Protein AF-A0A2G9SBC4-F1 (afdb_monomer)

Foldseek 3Di:
DDDDDDDDDPDDDDDDDDDDDDPVVVVVVVLVVLVVLCVDPVLVVVLVVLVVVPCLPPPPPDPNVPVPVSNVVSLVVSQVVVCVRVVPDDSVNSVVVVVVVVVVCVVVVVVVVVVVVVVPDDD

InterPro domains:
  IPR006578 MADF domain [PF10545] (47-113)
  IPR006578 MADF domain [PS51029] (46-123)

Radius of gyration: 22.28 Å; Cα contacts (8 Å, |Δi|>4): 39; chains: 1; bounding box: 57×29×60 Å

Mean predicted aligned error: 12.63 Å

pLDDT: mean 78.26, std 22.01, range [29.55, 97.5]

Secondary structure (DSSP, 8-state):
-------------------PPPHHHHHHHHHHHHHHHTT-HHHHHHHHHHHHH-HHHH-TTSGGGG-HHHHHHHHHHHHHHHHTT-TT--HHHHHHHHHHHHHHHHHHHHHHHHHHHHTT---

Solvent-accessible surface area (backbone atoms only — not comparable to full-atom values): 7658 Å² total; per-residue (Å²): 133,90,84,84,88,75,85,82,83,79,79,79,80,80,81,95,73,98,72,85,77,54,73,65,59,54,47,53,55,47,56,55,54,61,57,55,65,70,61,40,63,68,61,46,50,53,49,50,54,59,53,62,71,46,41,40,76,77,38,81,85,37,87,53,35,80,38,65,64,62,39,48,55,53,51,50,56,52,46,56,59,47,29,77,79,38,73,83,65,44,72,69,56,53,53,51,50,53,52,50,52,53,52,53,52,53,50,54,52,49,50,52,54,50,53,61,60,64,72,70,73,84,131

Sequence (123 aa):
MRSVYNANKHVLNVCSVHKGKTNAEVASIRNYENMNEFKDHEFMSHFIDKYREMRNLWEVKHSLYYNKQVRKEMLERLLEFVQTWIPEATMKILESRIGILRNMYRREHKKIQASLRSGASAD

Nearest PDB structures (foldseek):
  5wzx-assembly1_A  TM=4.445E-01  e=7.329E-01  Homo sapiens
  6s5k-assembly1_A  TM=5.008E-01  e=4.520E+00  Homo sapiens
  7lot-assembly1_B-2  TM=5.687E-01  e=5.456E+00  Homo sapiens
  5x11-assembly4_H  TM=2.232E-01  e=5.809E+00  Bacillus spizizenii str. W23

Organism: Aquarana catesbeiana (NCBI:txid8400)

Structure (mmCIF, N/CA/C/O backbone):
data_AF-A0A2G9SBC4-F1
#
_entry.id   AF-A0A2G9SBC4-F1
#
loop_
_atom_site.group_PDB
_atom_site.id
_atom_site.type_symbol
_atom_site.label_atom_id
_atom_site.label_alt_id
_atom_site.label_comp_id
_atom_site.label_asym_id
_atom_site.label_entity_id
_atom_site.label_seq_id
_atom_site.pdbx_PDB_ins_code
_atom_site.Cartn_x
_atom_site.Cartn_y
_atom_site.Cartn_z
_atom_site.occupancy
_atom_site.B_iso_or_equiv
_atom_site.auth_seq_id
_atom_site.auth_comp_id
_atom_site.auth_asym_id
_atom_site.auth_atom_id
_atom_site.pdbx_PDB_model_num
ATOM 1 N N . MET A 1 1 ? 45.427 8.444 38.683 1.00 33.47 1 MET A N 1
ATOM 2 C CA . MET A 1 1 ? 44.632 9.609 39.134 1.00 33.47 1 MET A CA 1
ATOM 3 C C . MET A 1 1 ? 43.414 9.746 38.229 1.00 33.47 1 MET A C 1
ATOM 5 O O . MET A 1 1 ? 43.528 9.443 37.051 1.00 33.47 1 MET A O 1
ATOM 9 N N . ARG A 1 2 ? 42.274 10.106 38.837 1.00 34.69 2 ARG A N 1
ATOM 10 C CA . ARG A 1 2 ? 40.898 10.305 38.317 1.00 34.69 2 ARG A CA 1
ATOM 11 C C . ARG A 1 2 ? 40.849 10.979 36.926 1.00 34.69 2 ARG A C 1
ATOM 13 O O . ARG A 1 2 ? 41.679 11.828 36.652 1.00 34.69 2 ARG A O 1
ATOM 20 N N . SER A 1 3 ? 39.885 10.688 36.048 1.00 31.19 3 SER A N 1
ATOM 21 C CA . SER A 1 3 ? 38.476 11.028 36.279 1.00 31.19 3 SER A CA 1
ATOM 22 C C . SER A 1 3 ? 37.494 10.285 35.368 1.00 31.19 3 SER A C 1
ATOM 24 O O . SER A 1 3 ? 37.718 10.106 34.176 1.00 31.19 3 SER A O 1
ATOM 26 N N . VAL A 1 4 ? 36.375 9.923 35.988 1.00 50.09 4 VAL A N 1
ATOM 27 C CA . VAL A 1 4 ? 35.124 9.412 35.433 1.00 50.09 4 VAL A CA 1
ATOM 28 C C . VAL A 1 4 ? 34.342 10.533 34.730 1.00 50.09 4 VAL A C 1
ATOM 30 O O . VAL A 1 4 ? 34.063 11.565 35.335 1.00 50.09 4 VAL A O 1
ATOM 33 N N . TYR A 1 5 ? 33.941 10.325 33.478 1.00 46.38 5 TYR A N 1
ATOM 34 C CA . TYR A 1 5 ? 32.869 11.095 32.834 1.00 46.38 5 TYR A CA 1
ATOM 35 C C . TYR A 1 5 ? 31.660 10.154 32.750 1.00 46.38 5 TYR A C 1
ATOM 37 O O . TYR A 1 5 ? 31.634 9.238 31.939 1.00 46.38 5 TYR A O 1
ATOM 45 N N . ASN A 1 6 ? 30.877 10.071 33.825 1.00 40.16 6 ASN A N 1
ATOM 46 C CA . ASN A 1 6 ? 29.708 10.896 34.153 1.00 40.16 6 ASN A CA 1
ATOM 47 C C . ASN A 1 6 ? 28.475 10.496 33.326 1.00 40.16 6 ASN A C 1
ATOM 49 O O . ASN A 1 6 ? 28.297 10.898 32.178 1.00 40.16 6 ASN A O 1
ATOM 53 N N . ALA A 1 7 ? 27.634 9.676 33.956 1.00 42.09 7 ALA A N 1
ATOM 54 C CA . ALA A 1 7 ? 26.311 9.315 33.487 1.00 42.09 7 ALA A CA 1
ATOM 55 C C . ALA A 1 7 ? 25.428 10.567 33.390 1.00 42.09 7 ALA A C 1
ATOM 57 O O . ALA A 1 7 ? 25.141 11.213 34.399 1.00 42.09 7 ALA A O 1
ATOM 58 N N . ASN A 1 8 ? 24.929 10.873 32.193 1.00 37.12 8 ASN A N 1
ATOM 59 C CA . ASN A 1 8 ? 23.835 11.824 32.058 1.00 37.12 8 ASN A CA 1
ATOM 60 C C . ASN A 1 8 ? 22.514 11.132 32.400 1.00 37.12 8 ASN A C 1
ATOM 62 O O . ASN A 1 8 ? 21.874 10.479 31.578 1.00 37.12 8 ASN A O 1
ATOM 66 N N . LYS A 1 9 ? 22.143 11.316 33.671 1.00 44.56 9 LYS A N 1
ATOM 67 C CA . LYS A 1 9 ? 20.776 11.349 34.187 1.00 44.56 9 LYS A CA 1
ATOM 68 C C . LYS A 1 9 ? 19.873 12.137 33.232 1.00 44.56 9 LYS A C 1
ATOM 70 O O . LYS A 1 9 ? 19.868 13.362 33.255 1.00 44.56 9 LYS A O 1
ATOM 75 N N . HIS A 1 10 ? 19.024 11.438 32.494 1.00 31.36 10 HIS A N 1
ATOM 76 C CA . HIS A 1 10 ? 17.706 11.973 32.172 1.00 31.36 10 HIS A CA 1
ATOM 77 C C . HIS A 1 10 ? 16.644 10.909 32.442 1.00 31.36 10 HIS A C 1
ATOM 79 O O . HIS A 1 10 ? 15.930 10.440 31.563 1.00 31.36 10 HIS A O 1
ATOM 85 N N . VAL A 1 11 ? 16.577 10.514 33.715 1.00 45.47 11 VAL A N 1
ATOM 86 C CA . VAL A 1 11 ? 15.341 10.013 34.309 1.00 45.47 11 VAL A CA 1
ATOM 87 C C . VAL A 1 11 ? 14.478 11.245 34.590 1.00 45.47 11 VAL A C 1
ATOM 89 O O . VAL A 1 11 ? 14.707 11.949 35.569 1.00 45.47 11 VAL A O 1
ATOM 92 N N . LEU A 1 12 ? 13.502 11.508 33.726 1.00 34.50 12 LEU A N 1
ATOM 93 C CA . LEU A 1 12 ? 12.217 12.061 34.158 1.00 34.50 12 LEU A CA 1
ATOM 94 C C . LEU A 1 12 ? 11.312 10.831 34.300 1.00 34.50 12 LEU A C 1
ATOM 96 O O . LEU A 1 12 ? 10.947 10.214 33.308 1.00 34.50 12 LEU A O 1
ATOM 100 N N . ASN A 1 13 ? 11.261 10.215 35.483 1.00 39.38 13 ASN A N 1
ATOM 101 C CA . ASN A 1 13 ? 10.234 10.446 36.502 1.00 39.38 13 ASN A CA 1
ATOM 102 C C . ASN A 1 13 ? 8.836 10.580 35.896 1.00 39.38 13 ASN A C 1
ATOM 104 O O . ASN A 1 13 ? 8.579 11.604 35.283 1.00 39.38 13 ASN A O 1
ATOM 108 N N . VAL A 1 14 ? 7.946 9.624 36.184 1.00 34.38 14 VAL A N 1
ATOM 109 C CA . VAL A 1 14 ? 6.689 9.925 36.889 1.00 34.38 14 VAL A CA 1
ATOM 110 C C . VAL A 1 14 ? 6.261 8.684 37.687 1.00 34.38 14 VAL A C 1
ATOM 112 O O . VAL A 1 14 ? 5.858 7.665 37.129 1.00 34.38 14 VAL A O 1
ATOM 115 N N . CYS A 1 15 ? 6.345 8.800 39.015 1.00 29.55 15 CYS A N 1
ATOM 116 C CA . CYS A 1 15 ? 5.533 8.048 39.970 1.00 29.55 15 CYS A CA 1
ATOM 117 C C . CYS A 1 15 ? 4.031 8.209 39.678 1.00 29.55 15 CYS A C 1
ATOM 119 O O . CYS A 1 15 ? 3.557 9.300 39.380 1.00 29.55 15 CYS A O 1
ATOM 121 N N . SER A 1 16 ? 3.285 7.120 39.848 1.00 44.75 16 SER A N 1
ATOM 122 C CA . SER A 1 16 ? 1.825 7.015 39.737 1.00 44.75 16 SER A CA 1
ATOM 123 C C . SER A 1 16 ? 1.040 8.16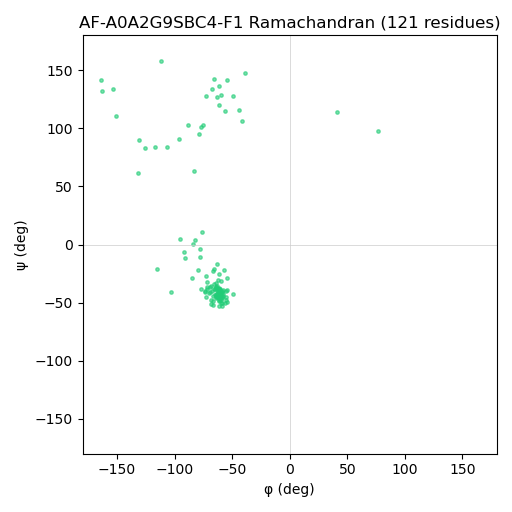0 40.412 1.00 44.75 16 SER A C 1
ATOM 125 O O . SER A 1 16 ? 1.059 8.243 41.634 1.00 44.75 16 SER A O 1
ATOM 127 N N . VAL A 1 17 ? 0.302 8.979 39.639 1.00 35.69 17 VAL A N 1
ATOM 128 C CA . VAL A 1 17 ? -0.922 9.710 40.051 1.00 35.69 17 VAL A CA 1
ATOM 129 C C . VAL A 1 17 ? -1.794 9.959 38.808 1.00 35.69 17 VAL A C 1
ATOM 131 O O . VAL A 1 17 ? -1.314 10.394 37.765 1.00 35.69 17 VAL A O 1
ATOM 134 N N . HIS A 1 18 ? -3.094 9.694 38.927 1.00 44.12 18 HIS A N 1
ATOM 135 C CA . HIS A 1 18 ? -4.115 9.934 37.908 1.00 44.12 18 HIS A CA 1
ATOM 136 C C . HIS A 1 18 ? -4.151 11.408 37.457 1.00 44.12 18 HIS A C 1
ATOM 138 O O . HIS A 1 18 ? -4.543 12.274 38.237 1.00 44.12 18 HIS A O 1
ATOM 144 N N . LYS A 1 19 ? -3.821 11.694 36.190 1.00 39.47 19 LYS A N 1
ATOM 145 C CA . LYS A 1 19 ? -4.308 12.869 35.441 1.00 39.47 19 LYS A CA 1
ATOM 146 C C . LYS A 1 19 ? -4.076 12.665 33.940 1.00 39.47 19 LYS A C 1
ATOM 148 O O . LYS A 1 19 ? -3.023 12.188 33.534 1.00 39.47 19 LYS A O 1
ATOM 153 N N . GLY A 1 20 ? -5.115 12.936 33.150 1.00 47.12 20 GLY A N 1
ATOM 154 C CA . GLY A 1 20 ? -5.268 12.525 31.752 1.00 47.12 20 GLY A CA 1
ATOM 155 C C . GLY A 1 20 ? -4.064 12.815 30.856 1.00 47.12 20 GLY A C 1
ATOM 156 O O . GLY A 1 20 ? -3.594 13.946 30.768 1.00 47.12 20 GLY A O 1
ATOM 157 N N . LYS A 1 21 ? -3.609 11.773 30.156 1.00 43.56 21 LYS A N 1
ATOM 158 C CA . LYS A 1 21 ? -2.636 11.877 29.067 1.00 43.56 21 LYS A CA 1
ATOM 159 C C . LYS A 1 21 ? -3.236 12.738 27.953 1.00 43.56 21 LYS A C 1
ATOM 161 O O . LYS A 1 21 ? -4.404 12.562 27.602 1.00 43.56 21 LYS A O 1
ATOM 166 N N . THR A 1 22 ? -2.453 13.653 27.387 1.00 57.53 22 THR A N 1
ATOM 167 C CA . THR A 1 22 ? -2.905 14.447 26.240 1.00 57.53 22 THR A CA 1
ATOM 168 C C . THR A 1 22 ? -3.104 13.535 25.025 1.00 57.53 22 THR A C 1
ATOM 170 O O . THR A 1 22 ? -2.328 12.605 24.799 1.00 57.53 22 THR A O 1
ATOM 173 N N . ASN A 1 23 ? -4.135 13.787 24.211 1.00 57.00 23 ASN A N 1
ATOM 174 C CA . ASN A 1 23 ? -4.446 12.961 23.033 1.00 57.00 23 ASN A CA 1
ATOM 175 C C . ASN A 1 23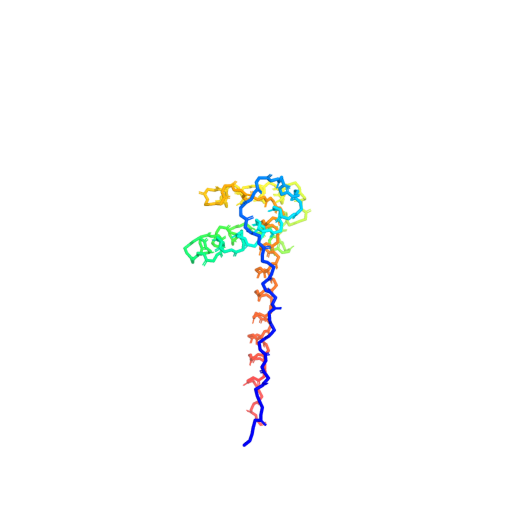 ? -3.246 12.805 22.075 1.00 57.00 23 ASN A C 1
ATOM 177 O O . ASN A 1 23 ? -3.114 11.784 21.405 1.00 57.00 23 ASN A O 1
ATOM 181 N N . ALA A 1 24 ? -2.355 13.801 22.039 1.00 55.59 24 ALA A N 1
ATOM 182 C CA . ALA A 1 24 ? -1.152 13.805 21.215 1.00 55.59 24 ALA A CA 1
ATOM 183 C C . ALA A 1 24 ? -0.047 12.864 21.738 1.00 55.59 24 ALA A C 1
ATOM 185 O O . ALA A 1 24 ? 0.559 12.157 20.936 1.00 55.59 24 ALA A O 1
ATOM 186 N N . GLU A 1 25 ? 0.190 12.799 23.054 1.00 53.22 25 GLU A N 1
ATOM 187 C CA . GLU A 1 25 ? 1.157 11.860 23.655 1.00 53.22 25 GLU A CA 1
ATOM 188 C C . GLU A 1 25 ? 0.654 10.416 23.621 1.00 53.22 25 GLU A C 1
ATOM 190 O O . GLU A 1 25 ? 1.416 9.486 23.360 1.00 53.22 25 GLU A O 1
ATOM 195 N N . VAL A 1 26 ? -0.653 10.212 23.814 1.00 58.00 26 VAL A N 1
ATOM 196 C CA . VAL A 1 26 ? -1.261 8.891 23.611 1.00 58.00 26 VAL A CA 1
ATOM 197 C C . VAL A 1 26 ? -1.114 8.465 22.148 1.00 58.00 26 VAL A C 1
ATOM 199 O O . VAL A 1 26 ? -0.811 7.307 21.880 1.00 58.00 26 VAL A O 1
ATOM 202 N N . ALA A 1 27 ? -1.280 9.388 21.195 1.00 58.31 27 ALA A N 1
ATOM 203 C CA . ALA A 1 27 ? -1.083 9.098 19.781 1.00 58.31 27 ALA A CA 1
ATOM 204 C C . ALA A 1 27 ? 0.387 8.801 19.439 1.00 58.31 27 ALA A C 1
ATOM 206 O O . ALA A 1 27 ? 0.637 7.904 18.639 1.00 58.31 27 ALA A O 1
ATOM 207 N N . SER A 1 28 ? 1.372 9.505 20.009 1.00 57.66 28 SER A N 1
ATOM 208 C CA . SER A 1 28 ? 2.793 9.261 19.710 1.00 57.66 28 SER A CA 1
ATOM 209 C C . SER A 1 28 ? 3.301 7.930 20.277 1.00 57.66 28 SER A C 1
ATOM 211 O O . SER A 1 28 ? 3.969 7.193 19.552 1.00 57.66 28 SER A O 1
ATOM 213 N N . ILE A 1 29 ? 2.917 7.569 21.507 1.00 57.16 29 ILE A N 1
ATOM 214 C CA . ILE A 1 29 ? 3.226 6.258 22.109 1.00 57.16 29 ILE A CA 1
ATOM 215 C C . ILE A 1 29 ? 2.568 5.134 21.299 1.00 57.16 29 ILE A C 1
ATOM 217 O O . ILE A 1 29 ? 3.227 4.167 20.923 1.00 57.16 29 ILE A O 1
ATOM 221 N N . ARG A 1 30 ? 1.297 5.305 20.922 1.00 59.22 30 ARG A N 1
ATOM 222 C CA . ARG A 1 30 ? 0.559 4.322 20.117 1.00 59.22 30 ARG A CA 1
ATOM 223 C C . ARG A 1 30 ? 1.144 4.155 18.718 1.00 59.22 30 ARG A C 1
ATOM 225 O O . ARG A 1 30 ? 1.244 3.037 18.237 1.00 59.22 30 ARG A O 1
ATOM 232 N N . ASN A 1 31 ? 1.601 5.234 18.075 1.00 60.06 31 ASN A N 1
ATOM 233 C CA . ASN A 1 31 ? 2.322 5.140 16.801 1.00 60.06 31 ASN A CA 1
ATOM 234 C C . ASN A 1 31 ? 3.638 4.345 16.932 1.00 60.06 31 ASN A C 1
ATOM 236 O O . ASN A 1 31 ? 4.028 3.692 15.969 1.00 60.06 31 ASN A O 1
ATOM 240 N N . TYR A 1 32 ? 4.311 4.367 18.090 1.00 56.84 32 TYR A N 1
ATOM 241 C CA . TYR A 1 32 ? 5.515 3.565 18.351 1.00 56.84 32 TYR A CA 1
ATOM 242 C C . TYR A 1 32 ? 5.194 2.085 18.634 1.00 56.84 32 TYR A C 1
ATOM 244 O O . TYR A 1 32 ? 5.890 1.203 18.137 1.00 56.84 32 TYR A O 1
ATOM 252 N N . GLU A 1 33 ? 4.109 1.783 19.348 1.00 59.47 33 GLU A N 1
ATOM 253 C CA . GLU A 1 33 ? 3.656 0.400 19.583 1.00 59.47 33 GLU A CA 1
ATOM 254 C C . GLU A 1 33 ? 3.135 -0.261 18.299 1.00 59.47 33 GLU A C 1
ATOM 256 O O . GLU A 1 33 ? 3.535 -1.375 17.964 1.00 59.47 33 GLU A O 1
ATOM 261 N N . ASN A 1 34 ? 2.389 0.486 17.480 1.00 59.28 34 ASN A N 1
ATOM 262 C CA . ASN A 1 34 ? 1.965 0.058 16.143 1.00 59.28 34 ASN A CA 1
ATOM 263 C C . ASN A 1 34 ? 3.169 -0.159 15.198 1.00 59.28 34 ASN A C 1
ATOM 265 O O . ASN A 1 34 ? 3.068 -0.821 14.162 1.00 59.28 34 ASN A O 1
ATOM 269 N N . MET A 1 35 ? 4.354 0.371 15.545 1.00 63.03 35 MET A N 1
ATOM 270 C CA . MET A 1 35 ? 5.572 0.058 14.806 1.00 63.03 35 MET A CA 1
ATOM 271 C C . MET A 1 35 ? 6.087 -1.368 15.049 1.00 63.03 35 MET A C 1
ATOM 273 O O . MET A 1 35 ? 6.723 -1.921 14.147 1.00 63.03 35 MET A O 1
ATOM 277 N N . ASN A 1 36 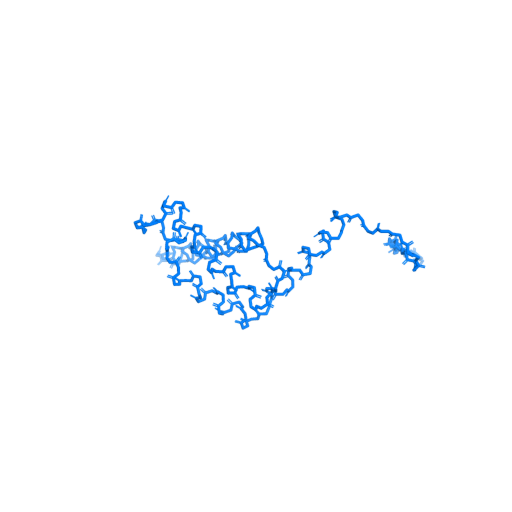? 5.794 -1.951 16.218 1.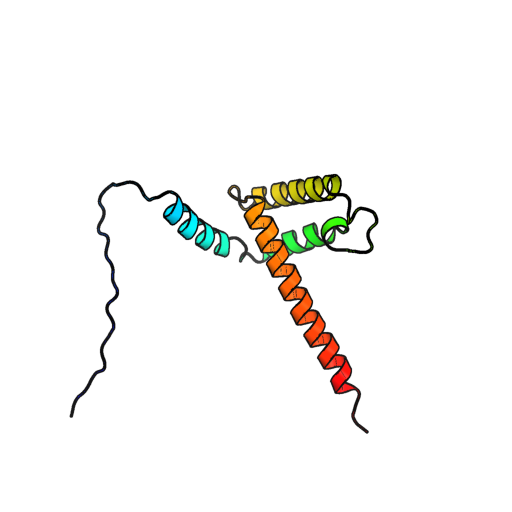00 67.38 36 ASN A N 1
ATOM 278 C CA . ASN A 1 36 ? 6.229 -3.289 16.621 1.00 67.38 36 ASN A CA 1
ATOM 279 C C . ASN A 1 36 ? 5.317 -4.412 16.113 1.00 67.38 36 ASN A C 1
ATOM 281 O O . ASN A 1 36 ? 5.826 -5.492 15.844 1.00 67.38 36 ASN A O 1
ATOM 285 N N . GLU A 1 37 ? 4.023 -4.168 15.908 1.00 70.25 37 GLU A N 1
ATOM 286 C CA . GLU A 1 37 ? 3.092 -5.231 15.488 1.00 70.25 37 GLU A CA 1
ATOM 287 C C . GLU A 1 37 ? 3.304 -5.667 14.023 1.00 70.25 37 GLU A C 1
ATOM 289 O O . GLU A 1 37 ? 3.268 -6.848 13.703 1.00 70.25 37 GLU A O 1
ATOM 294 N N . PHE A 1 38 ? 3.727 -4.749 13.144 1.00 76.75 38 PHE A N 1
ATOM 295 C CA . PHE A 1 38 ? 4.172 -5.086 11.776 1.00 76.75 38 PHE A CA 1
ATOM 296 C C . PHE A 1 38 ? 5.589 -5.699 11.727 1.00 76.75 38 PHE A C 1
ATOM 298 O O . PHE A 1 38 ? 6.199 -5.743 10.658 1.00 76.75 38 PHE A O 1
ATOM 305 N N . LYS A 1 39 ? 6.185 -6.080 12.863 1.00 81.56 39 LYS A N 1
ATOM 306 C CA . LYS A 1 39 ? 7.467 -6.809 12.873 1.00 81.56 39 LYS A CA 1
ATOM 307 C C . LYS A 1 39 ? 7.278 -8.317 12.858 1.00 81.56 39 LYS A C 1
ATOM 309 O O . LYS A 1 39 ? 8.262 -9.024 12.650 1.00 81.56 39 LYS A O 1
ATOM 314 N N . ASP A 1 40 ? 6.053 -8.789 13.071 1.00 90.31 40 ASP A N 1
ATOM 315 C CA . ASP A 1 40 ? 5.748 -10.203 12.963 1.00 90.31 40 ASP A CA 1
ATOM 316 C C . ASP A 1 40 ? 5.983 -10.696 11.526 1.00 90.31 40 ASP A C 1
ATOM 318 O O . ASP A 1 40 ? 5.518 -10.098 10.550 1.00 90.31 40 ASP A O 1
ATOM 322 N N . HIS A 1 41 ? 6.780 -11.757 11.397 1.00 91.06 41 HIS A N 1
ATOM 323 C CA . HIS A 1 41 ? 7.228 -12.248 10.098 1.00 91.06 41 HIS A CA 1
ATOM 324 C C . HIS A 1 41 ? 6.095 -12.929 9.324 1.00 91.06 41 HIS A C 1
ATOM 326 O O . HIS A 1 41 ? 6.009 -12.760 8.106 1.00 91.06 41 HIS A O 1
ATOM 332 N N . GLU A 1 42 ? 5.220 -13.672 10.007 1.00 92.75 42 GLU A N 1
ATOM 333 C CA . GLU A 1 42 ? 4.088 -14.352 9.371 1.00 92.75 42 GLU A CA 1
ATOM 334 C C . GLU A 1 42 ? 3.094 -13.325 8.831 1.00 92.75 42 GLU A C 1
ATOM 336 O O . GLU A 1 42 ? 2.759 -13.347 7.642 1.00 92.75 42 GLU A O 1
ATOM 341 N N . PHE A 1 43 ? 2.725 -12.347 9.660 1.00 92.56 43 PHE A N 1
ATOM 342 C CA . PHE A 1 43 ? 1.909 -11.214 9.246 1.00 92.56 43 PHE A CA 1
ATOM 343 C C . PHE A 1 43 ? 2.527 -10.490 8.047 1.00 92.56 43 PHE A C 1
ATOM 345 O O . PHE A 1 43 ? 1.841 -10.246 7.054 1.00 92.56 43 PHE A O 1
ATOM 352 N N . MET A 1 44 ? 3.822 -10.158 8.103 1.00 92.50 44 MET A N 1
ATOM 353 C CA . MET A 1 44 ? 4.479 -9.428 7.019 1.00 92.50 44 MET A CA 1
ATOM 354 C C . MET A 1 44 ? 4.516 -10.224 5.716 1.00 92.50 44 MET A C 1
ATOM 356 O O . MET A 1 44 ? 4.318 -9.632 4.653 1.00 92.50 44 MET A O 1
ATOM 360 N N . SER A 1 45 ? 4.726 -11.541 5.779 1.00 94.31 45 SER A N 1
ATOM 361 C CA . SER A 1 45 ? 4.669 -12.406 4.598 1.00 94.31 45 SER A CA 1
ATOM 362 C C . SER A 1 45 ? 3.277 -12.368 3.969 1.00 94.31 45 SER A C 1
ATOM 364 O O . SER A 1 45 ? 3.139 -12.004 2.801 1.00 94.31 45 SER A O 1
ATOM 366 N N . HIS A 1 46 ? 2.233 -12.627 4.762 1.00 95.19 46 HIS A N 1
ATOM 367 C CA . HIS A 1 46 ? 0.852 -12.593 4.280 1.00 95.19 46 HIS A CA 1
ATOM 368 C C . HIS A 1 46 ? 0.437 -11.210 3.767 1.00 95.19 46 HIS A C 1
ATOM 370 O O . HIS A 1 46 ? -0.244 -11.102 2.746 1.00 95.19 46 HIS A O 1
ATOM 376 N N . PHE A 1 47 ? 0.876 -10.141 4.435 1.00 94.88 47 PHE A N 1
ATOM 377 C CA . PHE A 1 47 ? 0.640 -8.771 3.999 1.00 94.88 47 PHE A CA 1
ATOM 378 C C . PHE A 1 47 ? 1.260 -8.506 2.623 1.00 94.88 47 PHE A C 1
ATOM 380 O O . PHE A 1 47 ? 0.599 -7.940 1.750 1.00 94.88 47 PHE A O 1
ATOM 387 N N . ILE A 1 48 ? 2.517 -8.913 2.411 1.00 94.88 48 ILE A N 1
ATOM 388 C CA . ILE A 1 48 ? 3.213 -8.731 1.132 1.00 94.88 48 ILE A CA 1
ATOM 389 C C . ILE A 1 48 ? 2.518 -9.527 0.026 1.00 94.88 48 ILE A C 1
ATOM 391 O O . ILE A 1 48 ? 2.292 -8.969 -1.051 1.00 94.88 48 ILE A O 1
ATOM 395 N N . ASP A 1 49 ? 2.141 -10.779 0.286 1.00 95.75 49 ASP A N 1
ATOM 396 C CA . ASP A 1 49 ? 1.423 -11.610 -0.683 1.00 95.75 49 ASP A CA 1
ATOM 397 C C . ASP A 1 49 ? 0.092 -10.969 -1.079 1.00 95.75 49 ASP A C 1
ATOM 399 O O . ASP A 1 49 ? -0.155 -10.728 -2.264 1.00 95.75 49 ASP A O 1
ATOM 403 N N . LYS A 1 50 ? -0.717 -10.564 -0.092 1.00 95.69 50 LYS A N 1
ATOM 404 C CA . LYS A 1 50 ? -1.996 -9.887 -0.334 1.00 95.69 50 LYS A CA 1
ATOM 405 C C . LYS A 1 50 ? -1.819 -8.584 -1.110 1.00 95.69 50 LYS A C 1
ATOM 407 O O . LYS A 1 50 ? -2.559 -8.294 -2.051 1.00 95.69 50 LYS A O 1
ATOM 412 N N . TYR A 1 51 ? -0.812 -7.795 -0.749 1.00 95.94 51 TYR A N 1
ATOM 413 C CA . TYR A 1 51 ? -0.493 -6.546 -1.428 1.00 95.94 51 TYR A CA 1
ATOM 414 C C . TYR A 1 51 ? -0.061 -6.763 -2.886 1.00 95.94 51 TYR A C 1
ATOM 416 O O . TYR A 1 51 ? -0.403 -5.972 -3.772 1.00 95.94 51 TYR A O 1
ATOM 424 N N . ARG A 1 52 ? 0.669 -7.849 -3.159 1.00 94.50 52 ARG A N 1
ATOM 425 C CA . ARG A 1 52 ? 1.150 -8.203 -4.498 1.00 94.50 52 ARG A CA 1
ATOM 426 C C . ARG A 1 52 ? 0.002 -8.543 -5.450 1.00 94.50 52 ARG A C 1
ATOM 428 O O . ARG A 1 52 ? 0.088 -8.195 -6.628 1.00 94.50 52 ARG A O 1
ATOM 435 N N . GLU A 1 53 ? -1.077 -9.146 -4.950 1.00 95.31 53 GLU A N 1
ATOM 436 C CA . GLU A 1 53 ? -2.299 -9.429 -5.722 1.00 95.31 53 GLU A CA 1
ATOM 437 C C . GLU A 1 53 ? -3.005 -8.146 -6.195 1.00 95.31 53 GLU A C 1
ATOM 439 O O . GLU A 1 53 ? -3.561 -8.098 -7.294 1.00 95.31 53 GLU A O 1
ATOM 444 N N . MET A 1 54 ? -2.937 -7.070 -5.406 1.00 95.00 54 MET A N 1
ATOM 445 C CA . MET A 1 54 ? -3.604 -5.791 -5.676 1.00 95.00 54 MET A CA 1
ATOM 446 C C . MET A 1 54 ? -2.793 -4.902 -6.631 1.00 95.00 54 MET A C 1
ATOM 448 O O . MET A 1 54 ? -2.331 -3.811 -6.280 1.00 95.00 54 MET A O 1
ATOM 452 N N . ARG A 1 55 ? -2.603 -5.374 -7.870 1.00 93.88 55 ARG A N 1
ATOM 453 C CA . ARG A 1 55 ? -1.737 -4.736 -8.883 1.00 93.88 55 ARG A CA 1
ATOM 454 C C . ARG A 1 55 ? -2.066 -3.272 -9.143 1.00 93.88 55 ARG A C 1
ATOM 456 O O . ARG A 1 55 ? -1.161 -2.450 -9.244 1.00 93.88 55 ARG A O 1
ATOM 463 N N . ASN A 1 56 ? -3.346 -2.909 -9.166 1.00 93.12 56 ASN A N 1
ATOM 464 C CA . ASN A 1 56 ? -3.792 -1.527 -9.354 1.00 93.12 56 ASN A CA 1
ATOM 465 C C . ASN A 1 56 ? -3.221 -0.552 -8.306 1.00 93.12 56 ASN A C 1
ATOM 467 O O . ASN A 1 56 ? -3.147 0.649 -8.565 1.00 93.12 56 ASN A O 1
ATOM 471 N N . LEU A 1 57 ? -2.787 -1.033 -7.135 1.00 94.12 57 LEU A N 1
ATOM 472 C CA . LEU A 1 57 ? -2.153 -0.182 -6.140 1.00 94.12 57 LEU A CA 1
ATOM 473 C C . LEU A 1 57 ? -0.742 0.226 -6.563 1.00 94.12 57 LEU A C 1
ATOM 475 O O . LEU A 1 57 ? -0.422 1.411 -6.420 1.00 94.12 57 LEU A O 1
ATOM 479 N N . TRP A 1 58 ? 0.091 -0.693 -7.062 1.00 92.81 58 TRP A N 1
ATOM 480 C CA . TRP A 1 58 ? 1.540 -0.501 -7.254 1.00 92.81 58 TRP A CA 1
ATOM 481 C C . TRP A 1 58 ? 2.025 -0.538 -8.710 1.00 92.81 58 TRP A C 1
ATOM 483 O O . TR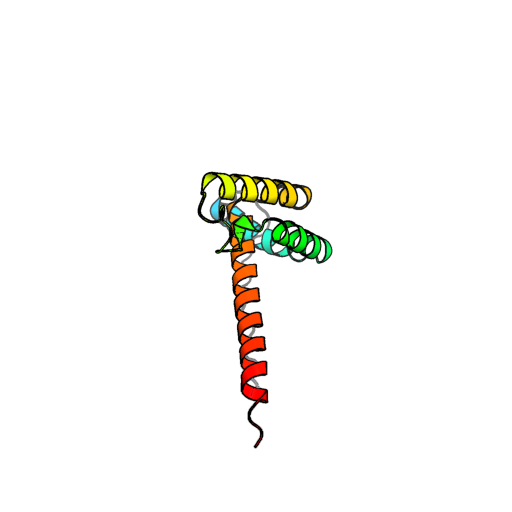P A 1 58 ? 3.083 0.020 -9.005 1.00 92.81 58 TRP A O 1
ATOM 493 N N . GLU A 1 59 ? 1.270 -1.140 -9.623 1.00 93.38 59 GLU A N 1
ATOM 494 C CA . GLU A 1 59 ? 1.621 -1.260 -11.034 1.00 93.38 59 GLU A CA 1
ATOM 495 C C . GLU A 1 59 ? 1.113 -0.047 -11.821 1.00 93.38 59 GLU A C 1
ATOM 497 O O . GLU A 1 59 ? -0.062 0.049 -12.164 1.00 93.38 59 GLU A O 1
ATOM 502 N N . VAL A 1 60 ? 2.016 0.883 -12.146 1.00 93.00 60 VAL A N 1
ATOM 503 C CA . VAL A 1 60 ? 1.682 2.144 -12.845 1.00 93.00 60 VAL A CA 1
ATOM 504 C C . VAL A 1 60 ? 1.034 1.909 -14.216 1.00 93.00 60 VAL A C 1
ATOM 506 O O . VAL A 1 60 ? 0.204 2.700 -14.650 1.00 93.00 60 VAL A O 1
ATOM 509 N N . LYS A 1 61 ? 1.397 0.815 -14.896 1.00 94.44 61 LYS A N 1
ATOM 510 C CA . LYS A 1 61 ? 0.854 0.452 -16.214 1.00 94.44 61 LYS A CA 1
ATOM 511 C C . LYS A 1 61 ? -0.549 -0.163 -16.149 1.00 94.44 61 LYS A C 1
ATOM 513 O O . LYS A 1 61 ? -1.172 -0.343 -17.190 1.00 94.44 61 LYS A O 1
ATOM 518 N N . HIS A 1 62 ? -1.044 -0.502 -14.960 1.00 94.81 62 HIS A N 1
ATOM 519 C CA . HIS A 1 62 ? -2.362 -1.102 -14.800 1.00 94.81 62 HIS A CA 1
ATOM 520 C C . HIS A 1 62 ? -3.455 -0.084 -15.155 1.00 94.81 62 HIS A C 1
ATOM 522 O O . HIS A 1 62 ? -3.428 1.049 -14.679 1.00 94.81 62 HIS A O 1
ATOM 528 N N . SER A 1 63 ? -4.461 -0.480 -15.939 1.00 95.81 63 SER A N 1
ATOM 529 C CA . SER A 1 63 ? -5.530 0.423 -16.408 1.00 95.81 63 SER A CA 1
ATOM 530 C C . SER A 1 63 ? -6.255 1.135 -15.259 1.00 95.81 63 SER A C 1
ATOM 532 O O . SER A 1 63 ? -6.518 2.334 -15.310 1.00 95.81 63 SER A O 1
ATOM 534 N N . LEU A 1 64 ? -6.511 0.408 -14.171 1.00 95.94 64 LEU A N 1
ATOM 535 C CA . LEU A 1 64 ? -7.174 0.930 -12.971 1.00 95.94 64 LEU A CA 1
ATOM 536 C C . LEU A 1 64 ? -6.234 1.688 -12.014 1.00 95.94 64 LEU A C 1
ATOM 538 O O . LEU A 1 64 ? -6.675 2.101 -10.943 1.00 95.94 64 LEU A O 1
ATOM 542 N N . TYR A 1 65 ? -4.954 1.883 -12.359 1.00 94.38 65 TYR A N 1
ATOM 543 C CA . TYR A 1 65 ? -3.976 2.513 -11.465 1.00 94.38 65 TYR A CA 1
ATOM 544 C C . TYR A 1 65 ? -4.350 3.949 -11.095 1.00 94.38 65 TYR A C 1
ATOM 546 O O . TYR A 1 65 ? -4.149 4.340 -9.949 1.00 94.38 65 TYR A O 1
ATOM 554 N N . TYR A 1 66 ? -4.900 4.729 -12.030 1.00 94.31 66 TYR A N 1
ATOM 555 C CA . TYR A 1 66 ? -5.270 6.134 -11.809 1.00 94.31 66 TYR A CA 1
ATOM 556 C C . TYR A 1 66 ? -6.720 6.325 -11.341 1.00 94.31 66 TYR A C 1
ATOM 558 O O . TYR A 1 66 ? -7.109 7.438 -10.982 1.00 94.31 66 TYR A O 1
ATOM 566 N N . ASN A 1 67 ? -7.521 5.255 -11.302 1.00 96.81 67 ASN A N 1
ATOM 567 C CA . ASN A 1 67 ? -8.903 5.331 -10.845 1.00 96.81 67 ASN A CA 1
ATOM 568 C C . ASN A 1 67 ? -8.945 5.450 -9.313 1.00 96.81 67 ASN A C 1
ATOM 570 O O . ASN A 1 67 ? -8.755 4.473 -8.589 1.00 96.81 67 ASN A O 1
ATOM 574 N N . LYS A 1 68 ? -9.200 6.666 -8.817 1.00 95.38 68 LYS A N 1
ATOM 575 C CA . LYS A 1 68 ? -9.195 6.981 -7.380 1.00 95.38 68 LYS A CA 1
ATOM 576 C C . LYS A 1 68 ? -10.182 6.137 -6.574 1.00 95.38 68 LYS A C 1
ATOM 578 O O . LYS A 1 68 ? -9.837 5.729 -5.470 1.00 95.38 68 LYS A O 1
ATOM 583 N N . GLN A 1 69 ? -11.368 5.871 -7.118 1.00 97.12 69 GLN A N 1
ATOM 584 C CA . GLN A 1 69 ? -12.399 5.095 -6.432 1.00 97.12 69 GLN A CA 1
ATOM 585 C C . GLN A 1 69 ? -11.949 3.644 -6.262 1.00 97.12 69 GLN A C 1
ATOM 587 O O . GLN A 1 69 ? -11.838 3.174 -5.136 1.00 97.12 69 GLN A O 1
ATOM 592 N N . VAL A 1 70 ? -11.530 3.000 -7.355 1.00 96.19 70 VAL A N 1
ATOM 593 C CA . VAL A 1 70 ? -11.051 1.609 -7.324 1.00 96.19 70 VAL A CA 1
ATOM 594 C C . VAL A 1 70 ? -9.820 1.458 -6.428 1.00 96.19 70 VAL A C 1
ATOM 596 O O . VAL A 1 70 ? -9.683 0.476 -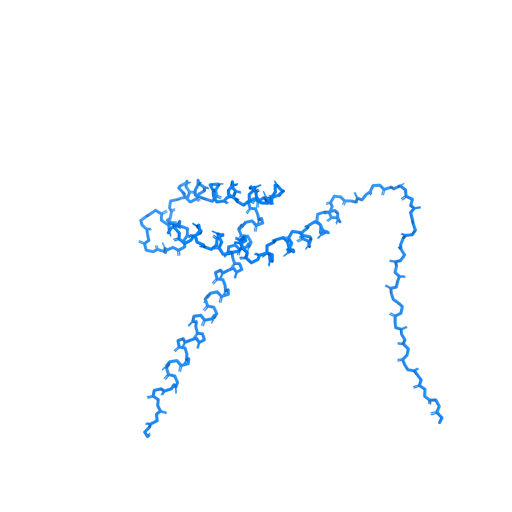5.700 1.00 96.19 70 VAL A O 1
ATOM 599 N N . ARG A 1 71 ? -8.900 2.431 -6.444 1.00 95.69 71 ARG A N 1
ATOM 600 C CA . ARG A 1 71 ? -7.754 2.430 -5.522 1.00 95.69 71 ARG A CA 1
ATOM 601 C C . ARG A 1 71 ? -8.194 2.483 -4.065 1.00 95.69 71 ARG A C 1
ATOM 603 O O . ARG A 1 71 ? -7.633 1.750 -3.257 1.00 95.69 71 ARG A O 1
ATOM 610 N N . LYS A 1 72 ? -9.142 3.366 -3.736 1.00 96.25 72 LYS A N 1
ATOM 611 C CA . LYS A 1 72 ? -9.652 3.518 -2.372 1.00 96.25 72 LYS A CA 1
ATOM 612 C C . LYS A 1 72 ? -10.304 2.219 -1.903 1.00 96.25 72 LYS A C 1
ATOM 614 O O . LYS A 1 72 ? -9.914 1.719 -0.859 1.00 96.25 72 LYS A O 1
ATOM 619 N N . GLU A 1 73 ? -11.168 1.627 -2.724 1.00 96.94 73 GLU A N 1
ATOM 620 C CA . GLU A 1 73 ? -11.828 0.353 -2.415 1.00 96.94 73 GLU A CA 1
ATOM 621 C C . GLU A 1 73 ? -10.815 -0.778 -2.181 1.00 96.94 73 GLU A C 1
ATOM 623 O O . GLU A 1 73 ? -10.964 -1.575 -1.259 1.00 96.94 73 GLU A O 1
ATOM 628 N N . MET A 1 74 ? -9.744 -0.854 -2.982 1.00 97.06 74 MET A N 1
ATOM 629 C CA . MET A 1 74 ? -8.699 -1.863 -2.759 1.00 97.06 74 MET A CA 1
ATOM 630 C C . MET A 1 74 ? -7.884 -1.599 -1.489 1.00 97.06 74 MET A C 1
ATOM 632 O O . MET A 1 74 ? -7.519 -2.548 -0.800 1.00 97.06 74 MET A O 1
ATOM 636 N N . LEU A 1 75 ? -7.603 -0.334 -1.161 1.00 97.00 75 LEU A N 1
ATOM 637 C CA . LEU A 1 75 ? -6.946 0.018 0.101 1.00 97.00 75 LEU A CA 1
ATOM 638 C C . LEU A 1 75 ? -7.832 -0.300 1.309 1.00 97.00 75 LEU A C 1
ATOM 640 O O . LEU A 1 75 ? -7.311 -0.768 2.313 1.00 97.00 75 LEU A O 1
ATOM 644 N N . GLU A 1 76 ? -9.144 -0.088 1.212 1.00 97.50 76 GLU A N 1
ATOM 645 C CA . GLU A 1 76 ? -10.105 -0.449 2.259 1.00 97.50 76 GLU A CA 1
ATOM 646 C C . GLU A 1 76 ? -10.130 -1.966 2.477 1.00 97.50 76 GLU A C 1
ATOM 648 O O . GLU A 1 76 ? -9.960 -2.409 3.607 1.00 97.50 76 GLU A O 1
ATOM 653 N N . ARG A 1 77 ? -10.172 -2.773 1.408 1.00 97.00 77 ARG A N 1
ATOM 654 C CA . ARG A 1 77 ? -10.063 -4.242 1.519 1.00 97.00 77 ARG A CA 1
ATOM 655 C C . ARG A 1 77 ? -8.748 -4.707 2.137 1.00 97.00 77 ARG A C 1
ATOM 657 O O . ARG A 1 77 ? -8.704 -5.683 2.883 1.00 97.00 77 ARG A O 1
ATOM 664 N N . LEU A 1 78 ? -7.646 -4.038 1.803 1.00 96.81 78 LEU A N 1
ATOM 665 C CA . LEU A 1 78 ? -6.352 -4.336 2.411 1.00 96.81 78 LEU A CA 1
ATOM 666 C C . LEU A 1 78 ? -6.322 -3.936 3.889 1.00 96.81 78 LEU A C 1
ATOM 668 O O . LEU A 1 78 ? -5.709 -4.630 4.694 1.00 96.81 78 LEU A O 1
ATOM 672 N N . LEU A 1 79 ? -6.987 -2.837 4.250 1.00 96.94 79 LEU A N 1
ATOM 673 C CA . LEU A 1 79 ? -7.123 -2.398 5.633 1.00 96.94 79 LEU A CA 1
ATOM 674 C C . LEU A 1 79 ? -7.938 -3.396 6.455 1.00 96.94 79 LEU A C 1
ATOM 676 O O . LEU A 1 79 ? -7.502 -3.724 7.551 1.00 96.94 79 LEU A O 1
ATOM 680 N N . GLU A 1 80 ? -9.045 -3.917 5.921 1.00 96.75 80 GLU A N 1
ATOM 681 C CA . GLU A 1 80 ? -9.840 -4.970 6.570 1.00 96.75 80 GLU A CA 1
ATOM 682 C C . GLU A 1 80 ? -8.974 -6.192 6.897 1.00 96.75 80 GLU A C 1
ATOM 684 O O . GLU A 1 80 ? -9.005 -6.685 8.021 1.00 96.75 80 GLU A O 1
ATOM 689 N N . PHE A 1 81 ? -8.132 -6.631 5.953 1.00 95.50 81 PHE A N 1
ATOM 690 C CA . PHE A 1 81 ? -7.164 -7.704 6.197 1.00 95.50 81 PHE A CA 1
ATOM 691 C C . PHE A 1 81 ? -6.173 -7.348 7.311 1.00 95.50 81 PHE A C 1
ATOM 693 O O . PHE A 1 81 ? -5.909 -8.164 8.183 1.00 95.50 81 PHE A O 1
ATOM 700 N N . VAL A 1 82 ? -5.617 -6.135 7.321 1.00 93.94 82 VAL A N 1
ATOM 701 C CA . VAL A 1 82 ? -4.697 -5.730 8.397 1.00 93.94 82 VAL A CA 1
ATOM 702 C C . VAL A 1 82 ? -5.416 -5.680 9.743 1.00 93.94 82 VAL A C 1
ATOM 704 O O . VAL A 1 82 ? -4.842 -6.085 10.749 1.00 93.94 82 VAL A O 1
ATOM 707 N N . GLN A 1 83 ? -6.676 -5.248 9.767 1.00 94.38 83 GLN A N 1
ATOM 708 C CA . GLN A 1 83 ? -7.484 -5.161 10.980 1.00 94.38 83 GLN A CA 1
ATOM 709 C C . GLN A 1 83 ? -7.807 -6.518 11.606 1.00 94.38 83 GLN A C 1
ATOM 711 O O . GLN A 1 83 ? -8.053 -6.565 12.809 1.00 94.38 83 GLN A O 1
ATOM 716 N N . THR A 1 84 ? -7.738 -7.627 10.856 1.00 93.44 84 THR A N 1
ATOM 717 C CA . THR A 1 84 ? -7.871 -8.965 11.460 1.00 93.44 84 THR A CA 1
ATOM 718 C C . THR A 1 84 ? -6.702 -9.315 12.382 1.00 93.44 84 THR A C 1
ATOM 720 O O . THR A 1 84 ? -6.858 -10.167 13.248 1.00 93.44 84 THR A O 1
ATOM 723 N N . TRP A 1 85 ? -5.544 -8.676 12.195 1.00 90.88 85 TRP A N 1
ATOM 724 C CA . TRP A 1 85 ? -4.347 -8.859 13.022 1.00 90.88 85 TRP A CA 1
ATOM 725 C C . TRP A 1 85 ? -4.152 -7.691 13.994 1.00 90.88 85 TRP A C 1
ATOM 727 O O . TRP A 1 85 ? -3.814 -7.898 15.152 1.00 90.88 85 TRP A O 1
ATOM 737 N N . ILE A 1 86 ? -4.400 -6.474 13.506 1.00 89.69 86 ILE A N 1
ATOM 738 C CA . ILE A 1 86 ? -4.129 -5.192 14.161 1.00 89.69 86 ILE A CA 1
ATOM 739 C C . ILE A 1 86 ? -5.441 -4.398 14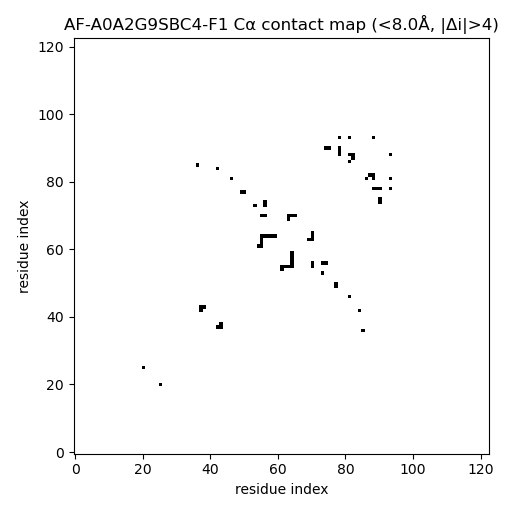.179 1.00 89.69 86 ILE A C 1
ATOM 741 O O . ILE A 1 86 ? -5.665 -3.560 13.299 1.00 89.69 86 ILE A O 1
ATOM 745 N N . PRO A 1 87 ? -6.347 -4.626 15.143 1.00 89.94 87 PRO A N 1
ATOM 746 C CA . PRO A 1 87 ? -7.693 -4.044 15.115 1.00 89.94 87 PRO A CA 1
ATOM 747 C C . PRO A 1 87 ? -7.694 -2.507 15.136 1.00 89.94 87 PRO A C 1
ATOM 749 O O . PRO A 1 87 ? -8.610 -1.873 14.618 1.00 89.94 87 PRO A O 1
ATOM 752 N N . GLU A 1 88 ? -6.646 -1.884 15.680 1.00 88.06 88 GLU A N 1
ATOM 753 C CA . GLU A 1 88 ? -6.492 -0.424 15.708 1.00 88.06 88 GLU A CA 1
ATOM 754 C C . GLU A 1 88 ? -5.894 0.166 14.417 1.00 88.06 88 GLU A C 1
ATOM 756 O O . GLU A 1 88 ? -5.685 1.383 14.315 1.00 88.06 88 GLU A O 1
ATOM 761 N N . ALA A 1 89 ? -5.589 -0.670 13.419 1.00 90.44 89 ALA A N 1
ATOM 762 C CA . ALA A 1 89 ? -5.008 -0.211 12.171 1.00 90.44 89 ALA A CA 1
ATOM 763 C C . ALA A 1 89 ? -5.938 0.787 11.478 1.00 90.44 89 ALA A C 1
ATOM 765 O O . ALA A 1 89 ? -7.123 0.547 11.244 1.00 90.44 89 ALA A O 1
ATOM 766 N N . THR A 1 90 ? -5.367 1.933 11.123 1.00 93.38 90 THR A N 1
ATOM 767 C CA . THR A 1 90 ? -6.053 3.000 10.393 1.00 93.38 90 THR A CA 1
ATOM 768 C C . THR A 1 90 ? -5.479 3.122 8.987 1.00 93.38 90 THR A C 1
ATOM 770 O O . THR A 1 90 ? -4.310 2.800 8.761 1.00 93.38 90 THR A O 1
ATOM 773 N N . MET A 1 91 ? -6.248 3.696 8.055 1.00 94.12 91 MET A N 1
ATOM 774 C CA . MET A 1 91 ? -5.797 3.948 6.677 1.00 94.12 91 MET A CA 1
ATOM 775 C C . MET A 1 91 ? -4.429 4.652 6.625 1.00 94.12 91 MET A C 1
ATOM 777 O O . MET A 1 91 ? -3.540 4.240 5.888 1.00 94.12 91 MET A O 1
ATOM 781 N N . LYS A 1 92 ? -4.208 5.651 7.489 1.00 90.88 92 LYS A N 1
ATOM 782 C CA . LYS A 1 92 ? -2.933 6.381 7.583 1.00 90.88 92 LYS A CA 1
ATOM 783 C C . LYS A 1 92 ? -1.739 5.470 7.905 1.00 90.88 92 LYS A C 1
ATOM 785 O O . LYS A 1 92 ? -0.649 5.668 7.370 1.00 90.88 92 LYS A O 1
ATOM 790 N N . ILE A 1 93 ? -1.931 4.492 8.792 1.00 90.19 93 ILE A N 1
ATOM 791 C CA . ILE A 1 93 ? -0.886 3.534 9.173 1.00 90.19 93 ILE A CA 1
ATOM 792 C C . ILE A 1 93 ? -0.589 2.627 7.981 1.00 90.19 93 ILE A C 1
ATOM 794 O O . ILE A 1 93 ? 0.571 2.496 7.592 1.00 90.19 93 ILE A O 1
ATOM 798 N N . LEU A 1 94 ? -1.632 2.085 7.349 1.00 93.19 94 LEU A N 1
ATOM 799 C CA . LEU A 1 94 ? -1.510 1.249 6.157 1.00 93.19 94 LEU A CA 1
ATOM 800 C C . LEU A 1 94 ? -0.759 1.964 5.022 1.00 93.19 94 LEU A C 1
ATOM 802 O O . LEU A 1 94 ? 0.206 1.426 4.478 1.00 93.19 94 LEU A O 1
ATOM 806 N N . GLU A 1 95 ? -1.153 3.192 4.685 1.00 92.88 95 GLU A N 1
ATOM 807 C CA . GLU A 1 95 ? -0.508 3.981 3.631 1.00 92.88 95 GLU A CA 1
ATOM 808 C C . GLU A 1 95 ? 0.963 4.271 3.945 1.00 92.88 95 GLU A C 1
ATOM 810 O O . GLU A 1 95 ? 1.823 4.139 3.069 1.00 92.88 95 GLU A O 1
ATOM 815 N N . SER A 1 96 ? 1.273 4.603 5.204 1.00 91.19 96 SER A N 1
ATOM 816 C CA . SER A 1 96 ? 2.651 4.790 5.668 1.00 91.19 96 SER A CA 1
ATOM 817 C C . SER A 1 96 ? 3.484 3.519 5.467 1.00 91.19 96 SER A C 1
ATOM 819 O O . SER A 1 96 ? 4.584 3.568 4.907 1.00 91.19 96 SER A O 1
ATOM 821 N N . ARG A 1 97 ? 2.933 2.352 5.825 1.00 91.25 97 ARG A N 1
ATOM 822 C CA . ARG A 1 97 ? 3.590 1.048 5.650 1.00 91.25 97 ARG A CA 1
ATOM 823 C C . ARG A 1 97 ? 3.829 0.694 4.193 1.00 91.25 97 ARG A C 1
ATOM 825 O O . ARG A 1 97 ? 4.947 0.325 3.832 1.00 91.25 97 ARG A O 1
ATOM 832 N N . ILE A 1 98 ? 2.826 0.884 3.343 1.00 94.06 98 ILE A N 1
ATOM 833 C CA . ILE A 1 98 ? 2.961 0.715 1.894 1.00 94.06 98 ILE A CA 1
ATOM 834 C C . ILE A 1 98 ? 4.060 1.637 1.346 1.00 94.06 98 ILE A C 1
ATOM 836 O O . ILE A 1 98 ? 4.874 1.217 0.520 1.00 94.06 98 ILE A O 1
ATOM 840 N N . GLY A 1 99 ? 4.112 2.888 1.811 1.00 93.44 99 GLY A N 1
ATOM 841 C CA . GLY A 1 99 ? 5.146 3.852 1.437 1.00 93.44 99 GLY A CA 1
ATOM 842 C C . GLY A 1 99 ? 6.557 3.377 1.794 1.00 93.44 99 GLY A C 1
ATOM 843 O O . GLY A 1 99 ? 7.448 3.397 0.939 1.00 93.44 99 GLY A O 1
ATOM 844 N N . ILE A 1 100 ? 6.748 2.895 3.026 1.00 91.69 100 ILE A N 1
ATOM 845 C CA . ILE A 1 100 ? 8.021 2.334 3.502 1.00 91.69 100 ILE A CA 1
ATOM 846 C C . ILE A 1 100 ? 8.436 1.140 2.635 1.00 91.69 100 ILE A C 1
ATOM 848 O O . ILE A 1 100 ? 9.547 1.144 2.101 1.00 91.69 100 ILE A O 1
ATOM 852 N N . LEU A 1 101 ? 7.535 0.177 2.411 1.00 92.19 101 LEU A N 1
ATOM 853 C CA . LEU A 1 101 ? 7.804 -1.016 1.600 1.00 92.19 101 LEU A CA 1
ATOM 854 C C . LEU A 1 101 ? 8.213 -0.667 0.168 1.00 92.19 101 LEU A C 1
ATOM 856 O O . LEU A 1 101 ? 9.212 -1.175 -0.338 1.00 92.19 101 LEU A O 1
ATOM 860 N N . ARG A 1 102 ? 7.495 0.257 -0.480 1.00 93.38 102 ARG A N 1
ATOM 861 C CA . ARG A 1 102 ? 7.842 0.727 -1.830 1.00 93.38 102 ARG A CA 1
ATOM 862 C C . ARG A 1 102 ? 9.216 1.370 -1.879 1.00 93.38 102 ARG A C 1
ATOM 864 O O . ARG A 1 102 ? 9.962 1.149 -2.831 1.00 93.38 102 ARG A O 1
ATOM 871 N N . ASN A 1 103 ? 9.538 2.200 -0.891 1.00 94.00 103 ASN A N 1
ATOM 872 C CA . ASN A 1 103 ? 10.829 2.871 -0.829 1.00 94.00 103 ASN A CA 1
ATOM 873 C C . ASN A 1 103 ? 11.964 1.861 -0.610 1.00 94.00 103 ASN A C 1
ATOM 875 O O . ASN A 1 103 ? 12.964 1.923 -1.322 1.00 94.00 103 ASN A O 1
ATOM 879 N N . MET A 1 104 ? 11.784 0.904 0.305 1.00 93.88 104 MET A N 1
ATOM 880 C CA . MET A 1 104 ? 12.732 -0.189 0.540 1.00 93.88 104 MET A CA 1
ATOM 881 C C . MET A 1 104 ? 12.955 -1.012 -0.731 1.00 93.88 104 MET A C 1
ATOM 883 O O . MET A 1 104 ? 14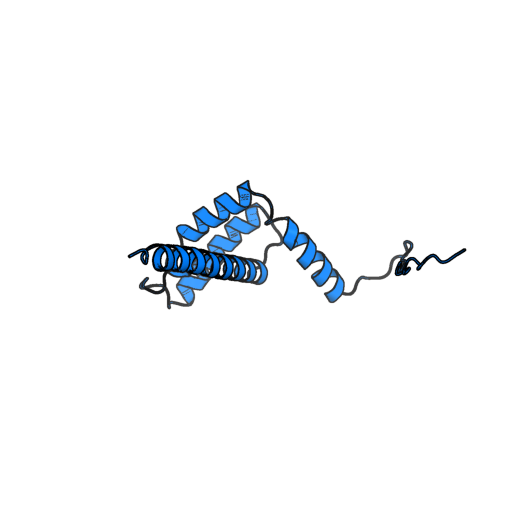.088 -1.108 -1.198 1.00 93.88 104 MET A O 1
ATOM 887 N N . TYR A 1 105 ? 11.879 -1.494 -1.361 1.00 93.12 105 TYR A N 1
ATOM 888 C CA . TYR A 1 105 ? 11.955 -2.245 -2.614 1.00 93.12 105 TYR A CA 1
ATOM 889 C C . TYR A 1 105 ? 12.699 -1.467 -3.705 1.00 93.12 105 TYR A C 1
ATOM 891 O O . TYR A 1 105 ? 13.606 -1.992 -4.343 1.00 93.12 105 TYR A O 1
ATOM 899 N N . ARG A 1 106 ? 12.369 -0.183 -3.904 1.00 93.00 106 ARG A N 1
ATOM 900 C CA . ARG A 1 106 ? 13.029 0.661 -4.914 1.00 93.00 106 ARG A CA 1
ATOM 901 C C . ARG A 1 106 ? 14.525 0.827 -4.651 1.00 93.00 106 ARG A C 1
ATOM 903 O O . ARG A 1 106 ? 15.286 0.895 -5.615 1.00 93.00 106 ARG A O 1
ATOM 910 N N . ARG A 1 107 ? 14.947 0.943 -3.388 1.00 96.00 107 ARG A N 1
ATOM 911 C CA . ARG A 1 107 ? 16.365 1.072 -3.013 1.00 96.00 107 ARG A CA 1
ATOM 912 C C . ARG A 1 107 ? 17.125 -0.219 -3.287 1.00 96.00 107 ARG A C 1
ATOM 914 O O . ARG A 1 107 ? 18.121 -0.174 -4.004 1.00 96.00 107 ARG A O 1
ATOM 921 N N . GLU A 1 108 ? 16.614 -1.347 -2.806 1.00 95.62 108 GLU A N 1
ATOM 922 C CA . GLU A 1 108 ? 17.253 -2.650 -3.017 1.00 95.62 108 GLU A CA 1
ATOM 923 C C . GLU A 1 108 ? 17.276 -3.034 -4.497 1.00 95.62 108 GLU A C 1
ATOM 925 O O . GLU A 1 108 ? 18.320 -3.411 -5.022 1.00 95.62 108 GLU A O 1
ATOM 930 N N . HIS A 1 109 ? 16.179 -2.812 -5.225 1.00 93.38 109 HIS A N 1
ATOM 931 C CA . HIS A 1 109 ? 16.141 -3.035 -6.669 1.00 93.38 109 HIS A CA 1
ATOM 932 C C . HIS A 1 109 ? 17.202 -2.200 -7.402 1.00 93.38 109 HIS A C 1
ATOM 934 O O . HIS A 1 109 ? 17.916 -2.717 -8.257 1.00 93.38 109 HIS A O 1
ATOM 940 N N . LYS A 1 110 ? 17.360 -0.913 -7.059 1.00 94.31 110 LYS A N 1
ATOM 941 C CA . LYS A 1 110 ? 18.418 -0.068 -7.640 1.00 94.31 110 LYS A CA 1
ATOM 942 C C . LYS A 1 110 ? 19.818 -0.584 -7.314 1.00 94.31 110 LYS A C 1
ATOM 944 O O . LYS A 1 110 ? 20.675 -0.553 -8.191 1.00 94.31 110 LYS A O 1
ATOM 949 N N . LYS A 1 111 ? 20.049 -1.052 -6.085 1.00 95.12 111 LYS A N 1
ATOM 950 C CA . LYS A 1 111 ? 21.333 -1.621 -5.656 1.00 95.12 111 LYS A CA 1
ATOM 951 C C . LYS A 1 111 ? 21.680 -2.878 -6.457 1.00 95.12 111 LYS A C 1
ATOM 953 O O . LYS A 1 111 ? 22.794 -2.979 -6.959 1.00 95.12 111 LYS A O 1
ATOM 958 N N . ILE A 1 112 ? 20.717 -3.781 -6.639 1.00 94.56 112 ILE A N 1
ATOM 959 C CA . ILE A 1 112 ? 20.880 -4.998 -7.449 1.00 94.56 112 ILE A CA 1
ATOM 960 C C . ILE A 1 112 ? 21.189 -4.632 -8.905 1.00 94.56 112 ILE A C 1
ATOM 962 O O . ILE A 1 112 ? 22.164 -5.120 -9.465 1.00 94.56 112 ILE A O 1
ATOM 966 N N . GLN A 1 113 ? 20.421 -3.716 -9.501 1.00 93.25 113 GLN A N 1
ATOM 967 C CA . GLN A 1 113 ? 20.653 -3.257 -10.877 1.00 93.25 113 GLN A CA 1
ATOM 968 C C . GLN A 1 113 ? 22.033 -2.607 -11.057 1.00 93.25 113 GLN A C 1
ATOM 970 O O . GLN A 1 113 ? 22.718 -2.864 -12.045 1.00 93.25 113 GLN A O 1
ATOM 975 N N . ALA A 1 114 ? 22.470 -1.793 -10.092 1.00 92.06 114 ALA A N 1
ATOM 976 C CA . ALA A 1 114 ? 23.808 -1.209 -10.104 1.00 92.06 114 ALA A CA 1
ATOM 977 C C . ALA A 1 114 ? 24.899 -2.287 -10.008 1.00 92.06 114 ALA A C 1
ATOM 979 O O . ALA A 1 114 ? 25.863 -2.238 -10.765 1.00 92.06 114 ALA A O 1
ATOM 980 N N . SER A 1 115 ? 24.721 -3.286 -9.137 1.00 91.44 115 SER A N 1
ATOM 981 C CA . SER A 1 115 ? 25.650 -4.414 -9.003 1.00 91.44 115 SER A CA 1
ATOM 982 C C . SER A 1 115 ? 25.779 -5.212 -10.301 1.00 91.44 115 SER A C 1
ATOM 984 O O . SER A 1 115 ? 26.892 -5.537 -10.706 1.00 91.44 115 SER A O 1
ATOM 986 N N . LEU A 1 116 ? 24.658 -5.499 -10.969 1.00 88.94 116 LEU A N 1
ATOM 987 C CA . LEU A 1 116 ? 24.647 -6.215 -12.249 1.00 88.94 116 LEU A CA 1
ATOM 988 C C . LEU A 1 116 ? 25.368 -5.428 -13.351 1.00 88.94 116 LEU A C 1
ATOM 990 O O . LEU A 1 116 ? 26.049 -6.018 -14.181 1.00 88.94 116 LEU A O 1
ATOM 994 N N . ARG A 1 117 ? 25.251 -4.095 -13.345 1.00 87.81 117 ARG A N 1
ATOM 995 C CA . ARG A 1 117 ? 25.903 -3.226 -14.332 1.00 87.81 117 ARG A CA 1
ATOM 996 C C . ARG A 1 117 ? 27.413 -3.098 -14.109 1.00 87.81 117 ARG A C 1
ATOM 998 O O . ARG A 1 117 ? 28.156 -3.080 -15.081 1.00 87.81 117 ARG A O 1
ATOM 1005 N N . SER A 1 118 ? 27.865 -2.999 -12.858 1.00 77.44 118 SER A N 1
ATOM 1006 C CA . SER A 1 118 ? 29.287 -2.800 -12.531 1.00 77.44 118 SER A CA 1
ATOM 1007 C C . SER A 1 118 ? 30.126 -4.080 -12.600 1.00 77.44 118 SER A C 1
ATOM 1009 O O . SER A 1 118 ? 31.334 -3.992 -12.776 1.00 77.44 118 SER A O 1
ATOM 1011 N N . GLY A 1 119 ? 29.512 -5.263 -12.489 1.00 63.94 119 GLY A N 1
ATOM 1012 C CA . GLY A 1 119 ? 30.198 -6.550 -12.678 1.00 63.94 119 GLY A CA 1
ATOM 1013 C C . GLY A 1 119 ? 30.437 -6.939 -14.144 1.00 63.94 119 GLY A C 1
ATOM 1014 O O . GLY A 1 119 ? 31.050 -7.969 -14.395 1.00 63.94 119 GLY A O 1
ATOM 1015 N N . ALA A 1 120 ? 29.949 -6.142 -15.102 1.00 60.16 120 ALA A N 1
ATOM 1016 C CA . ALA A 1 120 ? 30.045 -6.409 -16.540 1.00 60.16 120 ALA A CA 1
ATOM 1017 C C . ALA A 1 120 ? 31.245 -5.725 -17.235 1.00 60.16 120 ALA A C 1
ATOM 1019 O O . ALA A 1 120 ? 31.362 -5.809 -18.454 1.00 60.16 120 ALA A O 1
ATOM 1020 N N . SER A 1 121 ? 32.132 -5.054 -16.490 1.00 58.94 121 SER A N 1
ATOM 1021 C CA . SER A 1 121 ? 33.380 -4.483 -17.017 1.00 58.94 121 SER A CA 1
ATOM 1022 C C . SER A 1 121 ? 34.582 -5.143 -16.347 1.00 58.94 121 SER A C 1
ATOM 1024 O O . SER A 1 121 ? 35.114 -4.640 -15.362 1.00 58.94 121 SER A O 1
ATOM 1026 N N . ALA A 1 122 ? 34.976 -6.289 -16.887 1.00 56.91 122 ALA A N 1
ATOM 1027 C CA . ALA A 1 122 ? 36.307 -6.855 -16.737 1.00 56.91 122 ALA A CA 1
ATOM 1028 C C . ALA A 1 122 ? 36.780 -7.244 -18.148 1.00 56.91 122 ALA A C 1
ATOM 1030 O O . ALA A 1 122 ? 36.461 -8.334 -18.616 1.00 56.91 122 ALA A O 1
ATOM 1031 N N . ASP A 1 123 ? 37.444 -6.304 -18.822 1.00 52.53 123 ASP A N 1
ATOM 1032 C CA . ASP A 1 123 ? 38.327 -6.502 -19.983 1.00 52.53 123 ASP A CA 1
ATOM 1033 C C . ASP A 1 123 ? 39.453 -5.464 -19.885 1.00 52.53 123 ASP A C 1
ATOM 1035 O O . ASP A 1 123 ? 39.114 -4.258 -19.788 1.00 52.53 123 ASP A O 1
#

=== Feature glossary ===
The record interleaves many kinds of information about one protein. Here is each kind framed as the question it answers.

Q: Are the domains correctly pl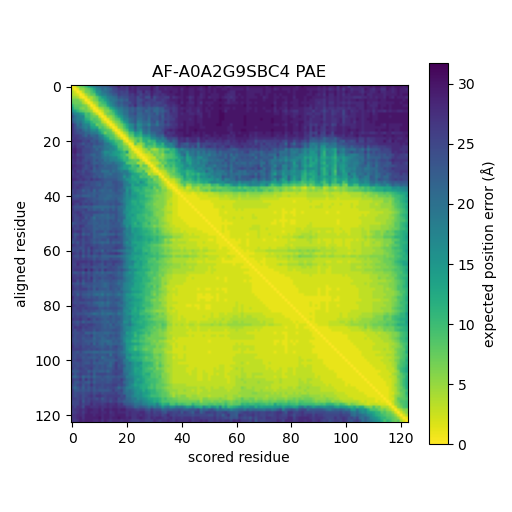aced relative to each other?
A: Predicted aligned error is AlphaFold's pairwise confidence. Unlike pLDDT (per-residue), PAE is per-residue-pair and captures whether two parts of the structure are correctly placed relative to each other. Units are ångströms of expected positional error.

Q: Which residues are in helices, strands, or loops?
A: Eight-state secondary structure (DSSP): H is the canonical α-helix, G the tighter 3₁₀-helix, I the wider π-helix; E/B are β-structure, T and S are turns and bends, and '-' is everything else. DSSP derives these from the pattern of main-chain N–H···O=C hydrogen bonds, not from the sequence.

Q: What if only a Cα trace is available?
A: P-SEA three-state annotation labels each residue as helix, strand, or coil based purely on the geometry of the Cα trace. It serves as a fallback when the full backbone (and thus DSSP) is unavailable.

Q: What are the backbone torsion angles?
A: φ (phi) and ψ (psi) are the two rotatable backbone dihedrals per residue: φ is the C(i-1)–N–Cα–C torsion, ψ is the N–Cα–C–N(i+1) torsion, both in degrees on (−180°, 180°]. α-helical residues cluster near (−60°, −45°); β-strand residues near (−120°, +130°). A Ramachandran plot is simply a scatter of (φ, ψ) for every residue.

Q: What known structures does this most resemble?
A: Structural nearest neighbors (via Foldseek easy-search vs the PDB). Reported per hit: target PDB id, E-value, and alignment TM-score. A TM-score above ~0.5 is the conventional threshold for 'same fold'.

Q: What family and function is it annotated with?
A: Database cross-references. InterPro integrates a dozen domain/family signature databases into unified entries with residue-range hits. GO terms attach function/process/location labels with evidence codes. CATH codes position the fold in a four-level structural taxonomy. Organism is the NCBI-taxonomy species name.

Q: Which residues are buried vs exposed?
A: Solvent accessibility: the surface area of each residue that a 1.4 Å water probe can touch, in Å². When only backbone atoms are present the absolute values are lower than full-atom SASA (side chains contribute most of the area) and are flagged as backbone-only.

Q: What do the diagnostic plots show?
A: Three diagnostic plots accompany the record. The Cα contact map visualizes the tertiary structure as a 2D adjacency matrix (8 Å cutoff, sequence-local contacts suppressed). The Ramachandran plot shows the distribution of backbone (φ, ψ) torsions, with points in the α and β basins reflecting secondary structure content. The PAE plot shows AlphaFold's inter-residue confidence as a color matrix.

Q: What is the amino-acid chain?
A: The amino-acid sequence is the protein's primary structure: the linear order of residues from the N-terminus to the C-terminus, written in one-letter code. Everything else here — the 3D coordinates, the secondary structure, the domain annotations — is ultimately a consequence of this string.

Q: What do the rendered images show?
A: The six renders are orthographic views along the three Cartesian axes in both directions. Representation (cartoon, sticks, or surface) and color scheme (sequence-rainbow or by-chain) vary across proteins so the training set covers all the common visualization conventions.

Q: Where is each backbone atom in 3D?
A: The mmCIF table is the protein's shape written out atom by atom. For each backbone N, Cα, C, and carbonyl O, it records an (x, y, z) coordinate triple in Å plus the residue type, chain letter, and residue number.

Q: How mobile is each atom in the crystal?
A: For experimental (PDB) structures, the B-factor (temperature factor) quantifies the positional spread of each atom in the crystal — a combination of thermal vibration and static disorder — in units of Å². High B-factors mark flexible loops or poorly resolved regions; low B-factors mark the rigid, well-ordered core.

Q: How big and how compact is the whole molecule?
A: Three whole-structure scalars: the radius of gyration (RMS distance of Cα from centroid, in Å), the count of Cα–Cα contacts (pairs closer than 8 Å and separated by more than four residues in sequence — i.e. tertiary, not local, contacts), and the bounding-box dimensions. Together they distinguish compact globular folds from extended fibres or disordered chains.

Q: What does the local fold look like, residue by residue?
A: A 3Di character summarizes, for each residue, the relative orientation of the Cα frame of its nearest spatial neighbor. Because it encodes fold topology rather than chemistry, 3Di alignments detect remote structural similarity that sequence alignment misses.

Q: How confident is the AlphaFold model at each residue?
A: For AlphaFold models, the B-factor field carries pLDDT — the model's own estimate of local accuracy on a 0–100 scale. Regions with pLDDT<50 should be treated as essentially unmodeled; they often correspond to intrinsically disordered segments.